Protein AF-A0A9E2Y7Z7-F1 (afdb_monomer_lite)

Sequence (150 aa):
VHKQELNRILEPFLWHTVIVTATEWENFFALRCAANAQPEIRAAALHMREAIAASRPQTVAAGEWHTPLLQSDESALDVELRRKLSAARCARVSYLTHAGNREVGKDLELYERLRADRHLSPFEHVATPANDASFHANFRGWIQMRAEIG

Secondary structure (DSSP, 8-state):
--HHHHHHHHGGGS--------S--HHHHHHHSSTTS-HHHHHHHHHHHHHHHH--PPP--TT--B-TT--GGGGGS-HHHHHHHHHHHHHHGGGT--SS---HHHHHHHHHHHHHTT--GGGGS-EEE-SSSSEETTEESEEETHHHH-

pLDDT: mean 90.65, std 10.85, range [44.59, 98.31]

Radius of gyration: 17.41 Å; chains: 1; bounding box: 53×30×45 Å

Foldseek 3Di:
DDPVVVCVVCVVVDDADADDDAADCPVVLVALCDPPHDPVSNVVSVVVVVCVVPDDDDDADAVAKDQPPDDPVCPPPDRVLSLQLSLLVNVCSRVPCPPDDSDSVVSNVSSVVCLVVVVLVSQQNMWGAAPAQPDDDRYGRIHTSSVVSD

Structure (mmCIF, N/CA/C/O backbone):
data_AF-A0A9E2Y7Z7-F1
#
_entry.id   AF-A0A9E2Y7Z7-F1
#
loop_
_atom_site.group_PDB
_atom_site.id
_atom_site.type_symbol
_atom_site.l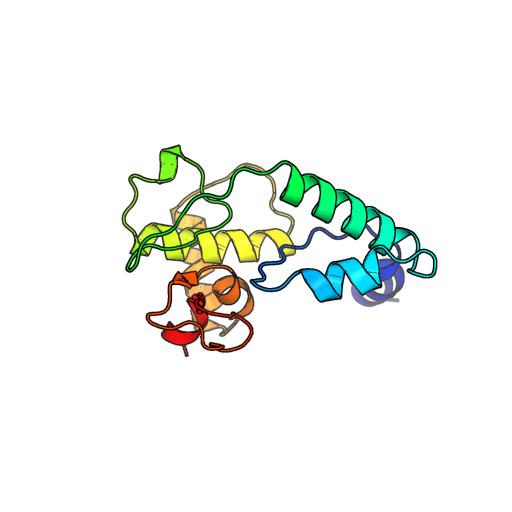abel_atom_id
_atom_site.label_alt_id
_atom_site.label_comp_id
_atom_site.label_asym_id
_atom_site.label_entity_id
_atom_site.label_seq_id
_atom_site.pdbx_PDB_ins_code
_atom_site.Cartn_x
_atom_site.Cartn_y
_atom_site.Cartn_z
_atom_site.occupancy
_atom_site.B_iso_or_equiv
_atom_site.auth_seq_id
_atom_site.auth_comp_id
_atom_site.auth_asym_id
_atom_site.auth_atom_id
_atom_site.pdbx_PDB_model_num
ATOM 1 N N . VAL A 1 1 ? 35.465 2.389 6.869 1.00 64.38 1 VAL A N 1
ATOM 2 C CA . VAL A 1 1 ? 34.119 2.688 6.320 1.00 64.38 1 VAL A CA 1
ATOM 3 C C . VAL A 1 1 ? 33.090 1.994 7.198 1.00 64.38 1 VAL A C 1
ATOM 5 O O . VAL A 1 1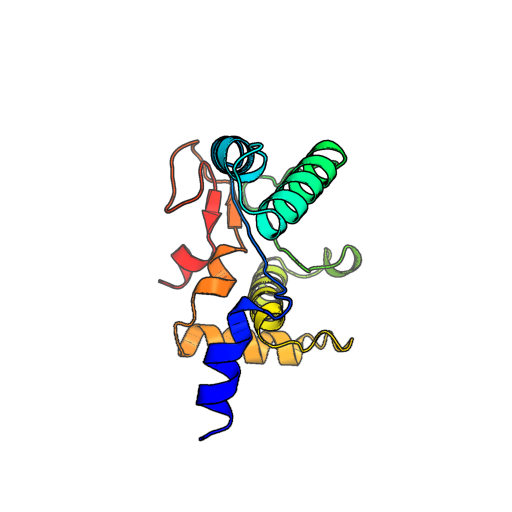 ? 33.287 0.824 7.502 1.00 64.38 1 VAL A O 1
ATOM 8 N N . HIS A 1 2 ? 32.074 2.710 7.685 1.00 79.50 2 HIS A N 1
ATOM 9 C CA . HIS A 1 2 ? 31.057 2.143 8.578 1.00 79.50 2 HIS A CA 1
ATOM 10 C C . HIS A 1 2 ? 30.020 1.330 7.785 1.00 79.50 2 HIS A C 1
ATOM 12 O O . HIS A 1 2 ? 29.741 1.637 6.627 1.00 79.50 2 HIS A O 1
ATOM 18 N N . LYS A 1 3 ? 29.429 0.303 8.409 1.00 81.06 3 LYS A N 1
ATOM 19 C CA . LYS A 1 3 ? 28.452 -0.597 7.769 1.00 81.06 3 LYS A CA 1
ATOM 20 C C . LYS A 1 3 ? 27.248 0.153 7.184 1.00 81.06 3 LYS A C 1
ATOM 22 O O . LYS A 1 3 ? 26.754 -0.221 6.128 1.00 81.06 3 LYS A O 1
ATOM 27 N N . GLN A 1 4 ? 26.795 1.211 7.857 1.00 76.75 4 GLN A N 1
ATOM 28 C CA . GLN A 1 4 ? 25.666 2.021 7.388 1.00 76.75 4 GLN A CA 1
ATOM 29 C C . GLN A 1 4 ? 25.978 2.742 6.067 1.00 76.75 4 GLN A C 1
ATOM 31 O O . GLN A 1 4 ? 25.157 2.705 5.156 1.00 76.75 4 GLN A O 1
ATOM 36 N N . GLU A 1 5 ? 27.188 3.289 5.924 1.00 85.94 5 GLU A N 1
ATOM 37 C CA . GLU A 1 5 ? 27.625 3.980 4.701 1.00 85.94 5 GLU A CA 1
ATOM 38 C C . GLU A 1 5 ? 27.748 3.016 3.515 1.00 85.94 5 GLU A C 1
ATOM 40 O O . GLU A 1 5 ? 27.286 3.299 2.412 1.00 85.94 5 GLU A O 1
ATOM 45 N N . LEU A 1 6 ? 28.316 1.829 3.752 1.00 86.81 6 LEU A N 1
ATOM 46 C CA . LEU A 1 6 ? 28.415 0.774 2.739 1.00 86.81 6 LEU A CA 1
ATOM 47 C C . LEU A 1 6 ? 27.037 0.289 2.278 1.00 86.81 6 LEU A C 1
ATOM 49 O O . LEU A 1 6 ? 26.811 0.156 1.078 1.00 86.81 6 LEU A O 1
ATOM 53 N N . ASN A 1 7 ? 26.103 0.070 3.208 1.00 85.44 7 ASN A N 1
ATOM 54 C CA . ASN A 1 7 ? 24.745 -0.349 2.866 1.00 85.44 7 ASN A CA 1
ATOM 55 C C . ASN A 1 7 ? 24.035 0.676 1.975 1.00 85.44 7 ASN A C 1
ATOM 57 O O . ASN A 1 7 ? 23.348 0.272 1.045 1.00 85.44 7 ASN A O 1
ATOM 61 N N . ARG A 1 8 ? 24.234 1.979 2.211 1.00 85.12 8 ARG A N 1
ATOM 62 C CA . ARG A 1 8 ? 23.626 3.041 1.395 1.00 85.12 8 ARG A CA 1
ATOM 63 C C . ARG A 1 8 ? 24.148 3.050 -0.043 1.00 85.12 8 ARG A C 1
ATOM 65 O O . ARG A 1 8 ? 23.383 3.292 -0.968 1.00 85.12 8 ARG A O 1
ATOM 72 N N . ILE A 1 9 ? 25.435 2.758 -0.235 1.00 91.69 9 ILE A N 1
ATOM 73 C CA . ILE A 1 9 ? 26.052 2.653 -1.568 1.00 91.69 9 ILE A CA 1
ATOM 74 C C . ILE A 1 9 ? 25.566 1.401 -2.305 1.00 91.69 9 ILE A C 1
ATOM 76 O O . ILE A 1 9 ? 25.384 1.434 -3.519 1.00 91.69 9 ILE A O 1
ATOM 80 N N . LEU A 1 10 ? 25.359 0.298 -1.581 1.00 90.19 10 LEU A N 1
ATOM 81 C CA . LEU A 1 10 ? 24.901 -0.964 -2.162 1.00 90.19 10 LEU A CA 1
ATOM 82 C C . LEU A 1 10 ? 23.387 -1.001 -2.402 1.00 90.19 10 LEU A C 1
ATOM 84 O O . LEU A 1 10 ? 22.938 -1.761 -3.253 1.00 90.19 10 LEU A O 1
ATOM 88 N N . GLU A 1 11 ? 22.611 -0.181 -1.690 1.00 86.19 11 GLU A N 1
ATOM 89 C CA . GLU A 1 11 ? 21.145 -0.140 -1.736 1.00 86.19 11 GLU A CA 1
ATOM 90 C C . GLU A 1 11 ? 20.541 -0.142 -3.155 1.00 86.19 11 GLU A C 1
ATOM 92 O O . GLU A 1 11 ? 19.599 -0.906 -3.368 1.00 86.19 11 GLU A O 1
ATOM 97 N N . PRO A 1 12 ? 21.064 0.610 -4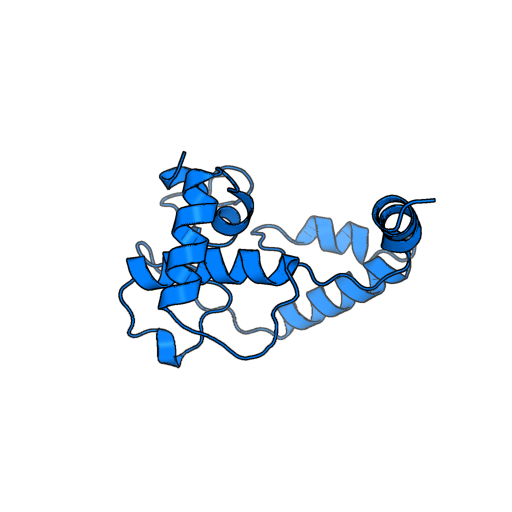.150 1.00 87.00 12 PRO A N 1
ATOM 98 C CA . PRO A 1 12 ? 20.516 0.614 -5.512 1.00 87.00 12 PRO A CA 1
ATOM 99 C C . PRO A 1 12 ? 20.653 -0.720 -6.260 1.00 87.00 12 PRO A C 1
ATOM 101 O O . PRO A 1 12 ? 19.993 -0.919 -7.275 1.00 87.00 12 PRO A O 1
ATOM 104 N N . PHE A 1 13 ? 21.517 -1.618 -5.781 1.00 88.12 13 PHE A N 1
ATOM 105 C CA . PHE A 1 13 ? 21.805 -2.917 -6.395 1.00 88.12 13 PHE A CA 1
ATOM 106 C C . PHE A 1 13 ? 21.159 -4.085 -5.635 1.00 88.12 13 PHE A C 1
ATOM 108 O O . PHE A 1 13 ? 21.375 -5.245 -5.987 1.00 88.12 13 PHE A O 1
ATOM 115 N N . LEU A 1 14 ? 20.394 -3.795 -4.578 1.00 87.44 14 LEU A N 1
ATOM 116 C CA . LEU A 1 14 ? 19.692 -4.787 -3.770 1.00 87.44 14 LEU A CA 1
ATOM 117 C C . LEU A 1 14 ? 18.200 -4.817 -4.109 1.00 87.44 14 LEU A C 1
ATOM 119 O O . LEU A 1 14 ? 17.618 -3.835 -4.565 1.00 87.44 14 LEU A O 1
ATOM 123 N N . TRP A 1 15 ? 17.570 -5.962 -3.852 1.00 85.88 15 TRP A N 1
ATOM 124 C CA . TRP A 1 15 ? 16.124 -6.097 -3.967 1.00 85.88 15 TRP A CA 1
ATOM 125 C C . TRP A 1 15 ? 15.413 -5.320 -2.865 1.00 85.88 15 TRP A C 1
ATOM 127 O O . TRP A 1 15 ? 15.762 -5.429 -1.689 1.00 85.88 15 TRP A O 1
ATOM 137 N N . HIS A 1 16 ? 14.361 -4.606 -3.257 1.00 85.19 16 HIS A N 1
ATOM 138 C CA . HIS A 1 16 ? 13.490 -3.866 -2.352 1.00 85.19 16 HIS A CA 1
ATOM 139 C C . HIS A 1 16 ? 12.084 -4.437 -2.390 1.00 85.19 16 HIS A C 1
ATOM 141 O O . HIS A 1 16 ? 11.547 -4.723 -3.459 1.00 85.19 16 HIS A O 1
ATOM 147 N N . THR A 1 17 ? 11.477 -4.567 -1.215 1.00 86.81 17 THR A N 1
ATOM 148 C CA . THR A 1 17 ? 10.048 -4.859 -1.090 1.00 86.81 17 THR A CA 1
ATOM 149 C C . THR A 1 17 ? 9.341 -3.570 -0.704 1.00 86.81 17 THR A C 1
ATOM 151 O O . THR A 1 17 ? 9.681 -2.956 0.304 1.00 86.81 17 THR A O 1
ATOM 154 N N . VAL A 1 18 ? 8.375 -3.146 -1.517 1.00 88.81 18 VAL A N 1
ATOM 155 C CA . VAL A 1 18 ? 7.662 -1.875 -1.346 1.00 88.81 18 VAL A CA 1
ATOM 156 C C . VAL A 1 18 ? 6.164 -2.122 -1.447 1.00 88.81 18 VAL A C 1
ATOM 158 O O . VAL A 1 18 ? 5.715 -2.918 -2.271 1.00 88.81 18 VAL A O 1
ATOM 161 N N . ILE A 1 19 ? 5.390 -1.417 -0.624 1.00 92.00 19 ILE A N 1
ATOM 162 C CA . ILE A 1 19 ? 3.937 -1.315 -0.774 1.00 92.00 19 ILE A CA 1
ATOM 163 C C . ILE A 1 19 ? 3.627 -0.004 -1.468 1.00 92.00 19 ILE A C 1
ATOM 165 O O . ILE A 1 19 ? 4.126 1.049 -1.077 1.00 92.00 19 ILE A O 1
ATOM 169 N N . VAL A 1 20 ? 2.766 -0.068 -2.476 1.00 94.19 20 VAL A N 1
ATOM 170 C CA . VAL A 1 20 ? 2.262 1.109 -3.175 1.00 94.19 20 VAL A CA 1
ATOM 171 C C . VAL A 1 20 ? 0.744 1.027 -3.206 1.00 94.19 20 VAL A C 1
ATOM 173 O O . VAL A 1 20 ? 0.186 0.029 -3.657 1.00 94.19 20 VAL A O 1
ATOM 176 N N . THR A 1 21 ? 0.085 2.088 -2.745 1.00 95.62 21 THR A N 1
ATOM 177 C CA . THR A 1 21 ? -1.367 2.259 -2.852 1.00 95.62 21 THR A CA 1
ATOM 178 C C . THR A 1 21 ? -1.628 3.512 -3.673 1.00 95.62 21 THR A C 1
ATOM 180 O O . THR A 1 21 ? -1.037 4.557 -3.406 1.00 95.62 21 THR A O 1
ATOM 183 N N . ALA A 1 22 ? -2.484 3.407 -4.686 1.00 96.31 22 ALA A N 1
ATOM 184 C CA . ALA A 1 22 ? -2.841 4.520 -5.554 1.00 96.31 22 ALA A CA 1
ATOM 185 C C . ALA A 1 22 ? -4.241 4.321 -6.140 1.00 96.31 22 ALA A C 1
ATOM 187 O O . ALA A 1 22 ? -4.712 3.192 -6.287 1.00 96.31 22 ALA A O 1
ATOM 188 N N . THR A 1 23 ? -4.868 5.437 -6.502 1.00 96.31 23 THR A N 1
ATOM 189 C CA . THR A 1 23 ? -6.148 5.487 -7.231 1.00 96.31 23 THR A CA 1
ATOM 190 C C . THR A 1 23 ? -5.940 5.671 -8.737 1.00 96.31 23 THR A C 1
ATOM 192 O O . THR A 1 23 ? -6.782 5.257 -9.523 1.00 96.31 23 THR A O 1
ATOM 195 N N . GLU A 1 24 ? -4.778 6.192 -9.143 1.00 96.38 24 GLU A N 1
ATOM 196 C CA . GLU A 1 24 ? -4.458 6.545 -10.527 1.00 96.38 24 GLU A CA 1
ATOM 197 C C . GLU A 1 24 ? -3.186 5.812 -10.987 1.00 96.38 24 GLU A C 1
ATOM 199 O O . GLU A 1 24 ? -2.079 6.110 -10.532 1.00 96.38 24 GLU A O 1
ATOM 204 N N . TRP A 1 25 ? -3.331 4.850 -11.901 1.00 96.81 25 TRP A N 1
ATOM 205 C CA . TRP A 1 25 ? -2.220 4.012 -12.383 1.00 96.81 25 TRP A CA 1
ATOM 206 C C . TRP A 1 25 ? -1.831 4.257 -13.845 1.00 96.81 25 TRP A C 1
ATOM 208 O O . TRP A 1 25 ? -0.755 3.836 -14.275 1.00 96.81 25 TRP A O 1
ATOM 218 N N . GLU A 1 26 ? -2.677 4.943 -14.615 1.00 96.94 26 GLU A N 1
ATOM 219 C CA . GLU A 1 26 ? -2.527 5.078 -16.069 1.00 96.94 26 GLU A CA 1
ATOM 220 C C . GLU A 1 26 ? -1.184 5.701 -16.458 1.00 96.94 26 GLU A C 1
ATOM 222 O O . GLU A 1 26 ? -0.418 5.112 -17.222 1.00 96.94 26 GLU A O 1
ATOM 227 N N . ASN A 1 27 ? -0.847 6.850 -15.864 1.00 96.81 27 ASN A N 1
ATOM 228 C CA . ASN A 1 27 ? 0.411 7.538 -16.144 1.00 96.81 27 ASN A CA 1
ATOM 229 C C . ASN A 1 27 ? 1.637 6.723 -15.690 1.00 96.81 27 ASN A C 1
ATOM 231 O O . ASN A 1 27 ? 2.653 6.685 -16.385 1.00 96.81 27 ASN A O 1
ATOM 235 N N . PHE A 1 28 ? 1.542 6.024 -14.551 1.00 97.31 28 PHE A N 1
ATOM 236 C CA . PHE A 1 28 ? 2.618 5.148 -14.085 1.00 97.31 28 PHE A CA 1
ATOM 237 C C . PHE A 1 28 ? 2.898 4.043 -15.108 1.00 97.31 28 PHE A C 1
ATOM 239 O O . PHE A 1 28 ? 4.049 3.857 -15.500 1.00 97.31 28 PHE A O 1
ATOM 246 N N . PHE A 1 29 ? 1.865 3.358 -15.602 1.00 98.19 29 PHE A N 1
ATOM 247 C CA . PHE A 1 29 ? 2.043 2.305 -16.600 1.00 98.19 29 PHE A CA 1
ATOM 248 C C . PHE A 1 29 ? 2.464 2.841 -17.967 1.00 98.19 29 PHE A C 1
ATOM 250 O O . PHE A 1 29 ? 3.287 2.202 -18.621 1.00 98.19 29 PHE A O 1
ATOM 257 N N . ALA A 1 30 ? 1.977 4.011 -18.386 1.00 97.88 30 ALA A N 1
ATOM 258 C CA . ALA A 1 30 ? 2.414 4.644 -19.628 1.00 97.88 30 ALA A CA 1
ATOM 259 C C . ALA A 1 30 ? 3.930 4.897 -19.629 1.00 97.88 30 ALA A C 1
ATOM 261 O O . ALA A 1 30 ? 4.615 4.578 -20.600 1.00 97.88 30 ALA A O 1
ATOM 262 N N . LEU A 1 31 ? 4.467 5.405 -18.516 1.00 98.00 31 LEU A N 1
ATOM 263 C CA . LEU A 1 31 ? 5.884 5.744 -18.392 1.00 98.00 31 LEU A CA 1
ATOM 264 C C . LEU A 1 31 ? 6.764 4.536 -18.063 1.00 98.00 31 LEU A C 1
ATOM 266 O O . LEU A 1 31 ? 7.861 4.406 -18.601 1.00 98.00 31 LEU A O 1
ATOM 270 N N . ARG A 1 32 ? 6.323 3.658 -17.158 1.00 98.12 32 ARG A N 1
ATOM 271 C CA . ARG A 1 32 ? 7.162 2.569 -16.638 1.00 98.12 32 ARG A CA 1
ATOM 272 C C . ARG A 1 32 ? 7.091 1.291 -17.460 1.00 98.12 32 ARG A C 1
ATOM 274 O O . ARG A 1 32 ? 8.040 0.524 -17.403 1.00 98.12 32 ARG A O 1
ATOM 281 N N . CYS A 1 33 ? 6.070 1.088 -18.292 1.00 98.06 33 CYS A N 1
ATOM 282 C CA . CYS A 1 33 ? 6.041 -0.034 -19.242 1.00 98.06 33 CYS A CA 1
ATOM 283 C C . CYS A 1 33 ? 6.683 0.300 -20.605 1.00 98.06 33 CYS A C 1
ATOM 285 O O . CYS A 1 33 ? 6.845 -0.599 -21.439 1.00 98.06 33 CYS A O 1
ATOM 287 N N . ALA A 1 34 ? 7.041 1.567 -20.847 1.00 97.75 34 ALA A N 1
ATOM 288 C CA . ALA A 1 34 ? 7.633 2.034 -22.100 1.00 97.75 34 ALA A CA 1
ATOM 289 C C . ALA A 1 34 ? 8.952 1.312 -22.429 1.00 97.75 34 ALA A C 1
ATOM 291 O O . ALA A 1 34 ? 9.683 0.885 -21.540 1.00 97.75 34 ALA A O 1
ATOM 292 N N . ALA A 1 35 ? 9.277 1.171 -23.718 1.00 96.38 35 ALA A N 1
ATOM 293 C CA . ALA A 1 35 ? 10.457 0.420 -24.165 1.00 96.38 35 ALA A CA 1
ATOM 294 C C . ALA A 1 35 ? 11.797 1.036 -23.716 1.00 96.38 35 ALA A C 1
ATOM 296 O O . ALA A 1 35 ? 12.774 0.315 -23.554 1.00 96.38 35 ALA A O 1
ATOM 297 N N . ASN A 1 36 ? 11.835 2.352 -23.501 1.00 96.50 36 ASN A N 1
ATOM 298 C CA . ASN A 1 36 ? 13.000 3.095 -23.016 1.00 96.50 36 ASN A CA 1
ATOM 299 C C . ASN A 1 36 ? 13.041 3.236 -21.482 1.00 96.50 36 ASN A C 1
ATOM 301 O O . ASN A 1 36 ? 13.929 3.911 -20.962 1.00 96.50 36 ASN A O 1
ATOM 305 N N . ALA A 1 37 ? 12.086 2.647 -20.755 1.00 97.44 37 ALA A N 1
ATOM 306 C CA . ALA A 1 37 ? 12.149 2.595 -19.302 1.00 97.44 37 ALA A CA 1
ATOM 307 C C . ALA A 1 37 ? 13.291 1.670 -18.859 1.00 97.44 37 ALA A C 1
ATOM 309 O O . ALA A 1 37 ? 13.576 0.659 -19.504 1.00 97.44 37 ALA A O 1
ATOM 310 N N . GLN A 1 38 ? 13.925 2.009 -17.736 1.00 96.44 38 GLN A N 1
ATOM 311 C CA . GLN A 1 38 ? 14.979 1.189 -17.148 1.00 96.44 38 GLN A CA 1
ATOM 312 C C . GLN A 1 38 ? 14.485 -0.268 -16.948 1.00 96.44 38 GLN A C 1
ATOM 314 O O . GLN A 1 38 ? 13.366 -0.450 -16.453 1.00 96.44 38 GLN A O 1
ATOM 319 N N . PRO A 1 39 ? 15.273 -1.299 -17.320 1.00 95.62 39 PRO A N 1
ATOM 320 C CA . PRO A 1 39 ? 14.795 -2.683 -17.369 1.00 95.62 39 PRO A CA 1
ATOM 321 C C . PRO A 1 39 ? 14.169 -3.195 -16.067 1.00 95.62 39 PRO A C 1
ATOM 323 O O . PRO A 1 39 ? 13.124 -3.845 -16.113 1.00 95.62 39 PRO A O 1
ATOM 326 N N . GLU A 1 40 ? 14.753 -2.867 -14.913 1.00 94.50 40 GLU A N 1
ATOM 327 C CA . GLU A 1 40 ? 14.320 -3.376 -13.608 1.00 94.50 40 GLU A CA 1
ATOM 328 C C . GLU A 1 40 ? 12.933 -2.841 -13.212 1.00 94.50 40 GLU A C 1
ATOM 330 O O . GLU A 1 40 ? 12.028 -3.615 -12.894 1.00 94.50 40 GLU A O 1
ATOM 335 N N . ILE A 1 41 ? 12.721 -1.520 -13.299 1.00 95.00 41 ILE A N 1
ATOM 336 C CA . ILE A 1 41 ? 11.409 -0.919 -13.001 1.00 95.00 41 ILE A CA 1
ATOM 337 C C . ILE A 1 41 ? 10.368 -1.297 -14.056 1.00 95.00 41 ILE A C 1
ATOM 339 O O . ILE A 1 41 ? 9.190 -1.448 -13.735 1.00 95.00 41 ILE A O 1
ATOM 343 N N . ARG A 1 42 ? 10.796 -1.488 -15.310 1.00 97.50 42 ARG A N 1
ATOM 344 C CA . ARG A 1 42 ? 9.912 -1.918 -16.391 1.00 97.50 42 ARG A CA 1
ATOM 345 C C . ARG A 1 42 ? 9.373 -3.320 -16.153 1.00 97.50 42 ARG A C 1
ATOM 347 O O . ARG A 1 42 ? 8.176 -3.533 -16.322 1.00 97.50 42 ARG A O 1
ATOM 354 N N . ALA A 1 43 ? 10.227 -4.254 -15.739 1.00 96.62 43 ALA A N 1
ATOM 355 C CA . ALA A 1 43 ? 9.803 -5.604 -15.385 1.00 96.62 43 ALA A CA 1
ATOM 356 C C . ALA A 1 43 ? 8.767 -5.579 -14.249 1.00 96.62 43 ALA A C 1
ATOM 358 O O . ALA A 1 43 ? 7.693 -6.164 -14.386 1.00 96.62 43 ALA A O 1
ATOM 359 N N . ALA A 1 44 ? 9.033 -4.821 -13.177 1.00 95.94 44 ALA A N 1
ATOM 360 C CA . ALA A 1 44 ? 8.085 -4.661 -12.075 1.00 95.94 44 ALA A CA 1
ATOM 361 C C . ALA A 1 44 ? 6.747 -4.056 -12.539 1.00 95.94 44 ALA A C 1
ATOM 363 O O . ALA A 1 44 ? 5.688 -4.605 -12.242 1.00 95.94 44 ALA A O 1
ATOM 364 N N . ALA A 1 45 ? 6.774 -2.971 -13.320 1.00 97.75 45 ALA A N 1
ATOM 365 C CA . ALA A 1 45 ? 5.565 -2.300 -13.797 1.00 97.75 45 ALA A CA 1
ATOM 366 C C . ALA A 1 45 ? 4.719 -3.175 -14.739 1.00 97.75 45 ALA A C 1
ATOM 368 O O . ALA A 1 45 ? 3.490 -3.145 -14.654 1.00 97.75 45 ALA A O 1
ATOM 369 N N . LEU A 1 46 ? 5.353 -3.976 -15.604 1.00 98.31 46 LEU A N 1
ATOM 370 C CA . LEU A 1 46 ? 4.654 -4.930 -16.469 1.00 98.31 46 LEU A CA 1
ATOM 371 C C . LEU A 1 46 ? 3.922 -5.991 -15.643 1.00 98.31 46 LEU A C 1
ATOM 373 O O . LEU A 1 46 ? 2.721 -6.178 -15.841 1.00 98.31 46 LEU A O 1
ATOM 377 N N . HIS A 1 47 ? 4.602 -6.601 -14.670 1.00 97.88 47 HIS A N 1
ATOM 378 C CA . HIS A 1 47 ? 3.989 -7.589 -13.781 1.00 97.88 47 HIS A CA 1
ATOM 379 C C . HIS A 1 47 ? 2.887 -6.990 -12.900 1.00 97.88 47 HIS A C 1
ATOM 381 O O . HIS A 1 47 ? 1.844 -7.612 -12.715 1.00 97.88 47 HIS A O 1
ATOM 387 N N . MET A 1 48 ? 3.064 -5.762 -12.403 1.00 97.56 48 MET A N 1
ATOM 388 C CA . MET A 1 48 ? 2.010 -5.043 -11.679 1.00 97.56 48 MET A CA 1
ATOM 389 C C . MET A 1 48 ? 0.771 -4.839 -12.556 1.00 97.56 48 MET A C 1
ATOM 391 O O . MET A 1 48 ? -0.346 -5.088 -12.108 1.00 97.56 48 MET A O 1
ATOM 395 N N . ARG A 1 49 ? 0.949 -4.422 -13.816 1.00 97.94 49 ARG A N 1
ATOM 396 C CA . ARG A 1 49 ? -0.161 -4.204 -14.754 1.00 97.94 49 ARG A CA 1
ATOM 397 C C . ARG A 1 49 ? -0.907 -5.501 -15.068 1.00 97.94 49 ARG A C 1
ATOM 399 O O . ARG A 1 49 ? -2.134 -5.500 -15.087 1.00 97.94 49 ARG A O 1
ATOM 406 N N . GLU A 1 50 ? -0.179 -6.593 -15.296 1.00 98.12 50 GLU A N 1
ATOM 407 C CA . GLU A 1 50 ? -0.754 -7.929 -15.506 1.00 98.12 50 GLU A CA 1
ATOM 408 C C . GLU A 1 50 ? -1.547 -8.396 -14.281 1.00 98.12 50 GLU A C 1
ATOM 410 O O . GLU A 1 50 ? -2.688 -8.833 -14.418 1.00 98.12 50 GLU A O 1
ATOM 415 N N . ALA A 1 51 ? -0.981 -8.240 -13.080 1.00 97.19 51 ALA A N 1
ATOM 416 C CA . ALA A 1 51 ? -1.641 -8.608 -11.833 1.00 97.19 51 ALA A CA 1
ATOM 417 C C . ALA A 1 51 ? -2.928 -7.802 -11.601 1.00 97.19 51 ALA A C 1
ATOM 419 O O . ALA A 1 51 ? -3.948 -8.381 -11.232 1.00 97.19 51 ALA A O 1
ATOM 420 N N . ILE A 1 52 ? -2.914 -6.489 -11.865 1.00 95.81 52 ILE A N 1
ATOM 421 C CA . ILE A 1 52 ? -4.116 -5.648 -11.775 1.00 95.81 52 ILE A CA 1
ATOM 422 C C . ILE A 1 52 ? -5.170 -6.098 -12.793 1.00 95.81 52 ILE A C 1
ATOM 424 O O . ILE A 1 52 ? -6.329 -6.267 -12.417 1.00 95.81 52 ILE A O 1
ATOM 428 N N . ALA A 1 53 ? -4.782 -6.346 -14.048 1.00 96.38 53 ALA A N 1
ATOM 429 C CA . ALA A 1 53 ? -5.704 -6.785 -15.098 1.00 96.38 53 ALA A CA 1
ATOM 430 C C . ALA A 1 53 ? -6.337 -8.158 -14.803 1.00 96.38 53 ALA A C 1
ATOM 432 O O . ALA A 1 53 ? -7.492 -8.391 -15.150 1.00 96.38 53 ALA A O 1
ATOM 433 N N . ALA A 1 54 ? -5.595 -9.057 -14.150 1.00 97.75 54 ALA A N 1
ATOM 434 C CA . ALA A 1 54 ? -6.080 -10.372 -13.734 1.00 97.75 54 ALA A CA 1
ATOM 435 C C . ALA A 1 54 ? -6.868 -10.349 -12.408 1.00 97.75 54 ALA A C 1
ATOM 437 O O . ALA A 1 54 ? -7.508 -11.343 -12.054 1.00 97.75 54 ALA A O 1
ATOM 438 N N . SER A 1 55 ? -6.812 -9.248 -11.652 1.00 95.69 55 SER A N 1
ATOM 439 C CA . SER A 1 55 ? -7.451 -9.147 -10.338 1.00 95.69 55 SER A CA 1
ATOM 440 C C . SER A 1 55 ? -8.974 -8.997 -10.428 1.00 95.69 55 SER A C 1
ATOM 442 O O . SER A 1 55 ? -9.528 -8.519 -11.417 1.00 95.69 55 SER A O 1
ATOM 444 N N . ARG A 1 56 ? -9.667 -9.384 -9.351 1.00 95.31 56 ARG A N 1
ATOM 445 C CA . ARG A 1 56 ? -11.078 -9.051 -9.121 1.00 95.31 56 ARG A CA 1
ATOM 446 C C . ARG A 1 56 ? -11.142 -8.063 -7.956 1.00 95.31 56 ARG A C 1
ATOM 448 O O . ARG A 1 56 ? -10.948 -8.493 -6.819 1.00 95.31 56 ARG A O 1
ATOM 455 N N . PRO A 1 57 ? -11.358 -6.763 -8.215 1.00 92.06 57 PRO A N 1
ATOM 456 C CA . PRO A 1 57 ? -11.436 -5.766 -7.158 1.00 92.06 57 PRO A CA 1
ATOM 457 C C . PRO A 1 57 ? -12.589 -6.054 -6.197 1.00 92.06 57 PRO A C 1
ATOM 459 O O . PRO A 1 57 ? -13.675 -6.453 -6.618 1.00 92.06 57 PRO A O 1
ATOM 462 N N . GLN A 1 58 ? -12.358 -5.808 -4.911 1.00 91.31 58 GLN A N 1
ATOM 463 C CA . GLN A 1 58 ? -13.418 -5.779 -3.912 1.00 91.31 58 GLN A CA 1
ATOM 464 C C . GLN A 1 58 ? -13.953 -4.351 -3.794 1.0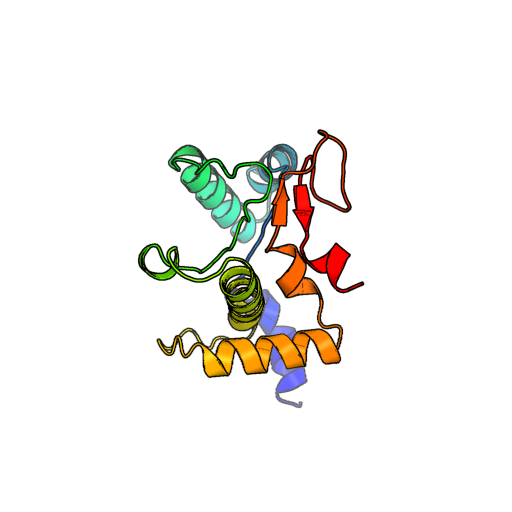0 91.31 58 GLN A C 1
ATOM 466 O O . GLN A 1 58 ? -13.189 -3.412 -3.569 1.00 91.31 58 GLN A O 1
ATOM 471 N N . THR A 1 59 ? -15.267 -4.189 -3.929 1.00 93.69 59 THR A N 1
ATOM 472 C CA . THR A 1 59 ? -15.937 -2.919 -3.640 1.00 93.69 59 THR A CA 1
ATOM 473 C C . THR A 1 59 ? -15.907 -2.649 -2.139 1.00 93.69 59 THR A C 1
ATOM 475 O O . THR A 1 59 ? -16.172 -3.546 -1.344 1.00 93.69 59 THR A O 1
ATOM 478 N N . VAL A 1 60 ? -15.602 -1.408 -1.768 1.00 94.62 60 VAL A N 1
ATOM 479 C CA . VAL A 1 60 ? -15.663 -0.915 -0.389 1.00 94.62 60 VAL A CA 1
ATOM 480 C C . VAL A 1 60 ? -16.799 0.094 -0.335 1.00 94.62 60 VAL A C 1
ATOM 482 O O . VAL A 1 60 ? -16.807 1.049 -1.115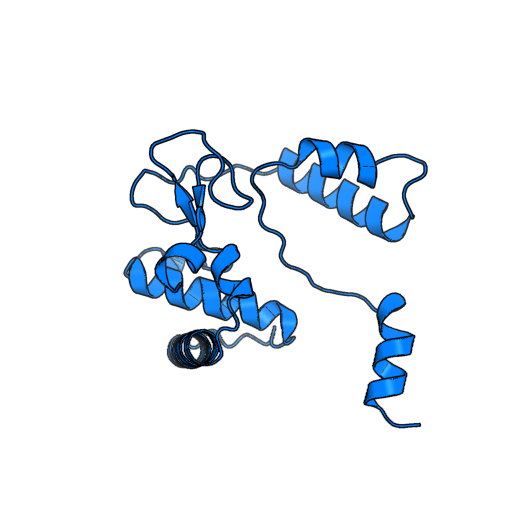 1.00 94.62 60 VAL A O 1
ATOM 485 N N . ALA A 1 61 ? -17.787 -0.147 0.523 1.00 94.06 61 ALA A N 1
ATOM 486 C CA . ALA A 1 61 ? -18.929 0.745 0.665 1.00 94.06 61 ALA A CA 1
ATOM 487 C C . ALA A 1 61 ? -18.571 2.001 1.478 1.00 94.06 61 ALA A C 1
ATOM 489 O O . ALA A 1 61 ? -17.563 2.052 2.185 1.00 94.06 61 ALA A O 1
ATOM 490 N N . ALA A 1 62 ? -19.418 3.030 1.401 1.00 91.62 62 ALA A N 1
ATOM 491 C CA . ALA A 1 62 ? -19.285 4.203 2.261 1.00 91.62 62 ALA A CA 1
ATOM 492 C C . ALA A 1 62 ? -19.307 3.786 3.744 1.00 91.62 62 ALA A C 1
ATOM 494 O O . ALA A 1 62 ? -20.160 3.002 4.160 1.00 91.62 62 ALA A O 1
ATOM 495 N N . GLY A 1 63 ? -18.358 4.297 4.532 1.00 88.38 63 GLY A N 1
ATOM 496 C CA . GLY A 1 63 ? -18.161 3.905 5.934 1.00 88.38 63 GLY A CA 1
ATOM 497 C C . GLY A 1 63 ? -17.329 2.631 6.137 1.00 88.38 63 GLY A C 1
ATOM 498 O O . GLY A 1 63 ? -16.906 2.358 7.261 1.00 88.38 63 GLY A O 1
ATOM 499 N N . GLU A 1 64 ? -17.033 1.875 5.076 1.00 94.44 64 GLU A N 1
ATOM 500 C CA . GLU A 1 64 ? -16.068 0.777 5.114 1.00 94.44 64 GLU A CA 1
ATOM 501 C C . GLU A 1 64 ? -14.650 1.252 4.779 1.00 94.44 64 GLU A C 1
ATOM 503 O O . GLU A 1 64 ? -14.408 2.387 4.367 1.00 94.44 64 GLU A O 1
ATOM 508 N N . TRP A 1 65 ? -13.683 0.360 4.979 1.00 96.06 65 TRP A N 1
ATOM 509 C CA . TRP A 1 65 ? -12.267 0.685 4.920 1.00 96.06 65 TRP A CA 1
ATOM 510 C C . TRP A 1 65 ? -11.500 -0.302 4.050 1.00 96.06 65 TRP A C 1
ATOM 512 O O . TRP A 1 65 ? -11.601 -1.518 4.220 1.00 96.06 65 TRP A O 1
ATOM 522 N N . HIS A 1 66 ? -10.671 0.240 3.163 1.00 96.06 66 HIS A N 1
ATOM 523 C CA . HIS A 1 66 ? -9.575 -0.477 2.540 1.00 96.06 66 HIS A CA 1
ATOM 524 C C . HIS A 1 66 ? -8.467 -0.689 3.578 1.00 96.06 66 HIS A C 1
ATOM 526 O O . HIS A 1 66 ? -7.833 0.264 4.034 1.00 96.06 66 HIS A O 1
ATOM 532 N N . THR A 1 67 ? -8.247 -1.949 3.955 1.00 95.56 67 THR A N 1
ATOM 533 C CA . THR A 1 67 ? -7.279 -2.361 4.983 1.00 95.56 67 THR A CA 1
ATOM 534 C C . THR A 1 67 ? -6.286 -3.384 4.413 1.00 95.56 67 THR A C 1
ATOM 536 O O . THR A 1 67 ? -6.508 -4.592 4.553 1.00 95.56 67 THR A O 1
ATOM 539 N N . PRO A 1 68 ? -5.203 -2.940 3.743 1.00 93.88 68 PRO A N 1
ATOM 540 C CA . PRO A 1 68 ? -4.160 -3.822 3.216 1.00 93.88 68 PRO A CA 1
ATOM 541 C C . PRO A 1 68 ? -3.561 -4.772 4.259 1.00 93.88 68 PRO A C 1
ATOM 543 O O . PRO A 1 68 ? -3.474 -4.445 5.443 1.00 93.88 68 PRO A O 1
ATOM 546 N N . LEU A 1 69 ? -3.072 -5.928 3.797 1.00 91.88 69 LEU A N 1
ATOM 547 C CA . LEU A 1 69 ? -2.356 -6.932 4.605 1.00 91.88 69 LEU A CA 1
ATOM 548 C C . LEU A 1 69 ? -3.154 -7.549 5.770 1.00 91.88 69 LEU A C 1
ATOM 550 O O . LEU A 1 69 ? -2.572 -8.216 6.635 1.00 91.88 69 LEU A O 1
ATOM 554 N N . LEU A 1 70 ? -4.471 -7.354 5.789 1.00 91.06 70 LEU A N 1
ATOM 555 C CA . LEU A 1 70 ? -5.377 -8.188 6.569 1.00 91.06 70 LEU A CA 1
ATOM 556 C C . LEU A 1 70 ? -5.795 -9.414 5.765 1.00 91.06 70 LEU A C 1
ATOM 558 O O . LEU A 1 70 ? -5.881 -9.378 4.536 1.00 91.06 70 LEU A O 1
ATOM 562 N N . GLN A 1 71 ? -6.043 -10.505 6.474 1.00 86.06 71 GLN A N 1
ATOM 563 C CA . GLN A 1 71 ? -6.570 -11.737 5.916 1.00 86.06 71 GLN A CA 1
ATOM 564 C C . GLN A 1 71 ? -8.097 -11.792 6.010 1.00 86.06 71 GLN A C 1
ATOM 566 O O . GLN A 1 71 ? -8.737 -11.033 6.736 1.00 86.06 71 GLN A O 1
ATOM 571 N N . SER A 1 72 ? -8.699 -12.701 5.245 1.00 83.81 72 SER A N 1
ATOM 572 C CA . SER A 1 72 ? -10.154 -12.857 5.174 1.00 83.81 72 SER A CA 1
ATOM 573 C C . SER A 1 72 ? -10.787 -13.307 6.494 1.00 83.81 72 SER A C 1
ATOM 575 O O . SER A 1 72 ? -11.914 -12.921 6.786 1.00 83.81 72 SER A O 1
ATOM 577 N N . ASP A 1 73 ? -10.082 -14.097 7.301 1.00 85.88 73 ASP A N 1
ATOM 578 C CA . ASP A 1 73 ? -10.504 -14.525 8.643 1.00 85.88 73 ASP A CA 1
ATOM 579 C C . ASP A 1 73 ? -10.464 -13.386 9.677 1.00 85.88 73 ASP A C 1
ATOM 581 O O . ASP A 1 73 ? -11.144 -13.450 10.697 1.00 85.88 73 ASP A O 1
ATOM 585 N N . GLU A 1 74 ? -9.753 -12.297 9.380 1.00 88.25 74 GLU A N 1
ATOM 586 C CA . GLU A 1 74 ? -9.704 -11.085 10.204 1.00 88.25 74 GLU A CA 1
ATOM 587 C C . GLU A 1 74 ? -10.834 -10.094 9.866 1.00 88.25 74 GLU A C 1
ATOM 589 O O . GLU A 1 74 ? -10.945 -9.042 10.493 1.00 88.25 74 GLU A O 1
ATOM 594 N N . SER A 1 75 ? -11.700 -10.415 8.896 1.00 81.94 75 SER A N 1
ATOM 595 C CA . SER A 1 75 ? -12.823 -9.557 8.479 1.00 81.94 75 SER A CA 1
ATOM 596 C C . SER A 1 75 ? -13.874 -9.339 9.572 1.00 81.94 75 SER A C 1
ATOM 598 O O . SER A 1 75 ? -14.519 -8.292 9.589 1.00 81.94 75 SER A O 1
ATOM 600 N N . ALA A 1 76 ? -14.010 -10.292 10.501 1.00 86.81 76 ALA A N 1
ATOM 601 C CA . ALA A 1 76 ? -14.931 -10.217 11.635 1.00 86.81 76 ALA A CA 1
ATOM 602 C C . ALA A 1 76 ? -14.433 -9.308 12.774 1.00 86.81 76 ALA A C 1
ATOM 604 O O . ALA A 1 76 ? -15.177 -9.046 13.719 1.00 86.81 76 ALA A O 1
ATOM 605 N N . LEU A 1 77 ? -13.180 -8.843 12.712 1.00 89.75 77 LEU A N 1
ATOM 606 C CA . LEU A 1 77 ? -12.654 -7.894 13.684 1.00 89.75 77 LEU A CA 1
ATOM 607 C C . LEU A 1 77 ? -13.338 -6.532 13.537 1.00 89.75 77 LEU A C 1
ATOM 609 O O . LEU A 1 77 ? -13.701 -6.097 12.436 1.00 89.75 77 LEU A O 1
ATOM 613 N N . ASP A 1 78 ? -13.436 -5.836 14.667 1.00 93.75 78 ASP A N 1
ATOM 614 C CA . ASP A 1 78 ? -13.901 -4.456 14.724 1.00 93.75 78 ASP A CA 1
ATOM 615 C C . ASP A 1 78 ? -13.159 -3.563 13.709 1.00 93.75 78 ASP A C 1
ATOM 617 O O . ASP A 1 78 ? -11.956 -3.716 13.474 1.00 93.75 78 ASP A O 1
ATOM 621 N N . VAL A 1 79 ? -13.892 -2.633 13.089 1.00 93.62 79 VAL A N 1
ATOM 622 C CA . VAL A 1 79 ? -13.385 -1.769 12.011 1.00 93.62 79 VAL A CA 1
ATOM 623 C C . VAL A 1 79 ? -12.167 -0.977 12.480 1.00 93.62 79 VAL A C 1
ATOM 625 O O . VAL A 1 79 ? -11.173 -0.901 11.757 1.00 93.62 79 VAL A O 1
ATOM 628 N N . GLU A 1 80 ? -12.216 -0.422 13.691 1.00 94.75 80 GLU A N 1
ATOM 629 C CA . GLU A 1 80 ? -11.121 0.377 14.232 1.00 94.75 80 GLU A CA 1
ATOM 630 C C . GLU A 1 80 ? -9.887 -0.489 14.474 1.00 94.75 80 GLU A C 1
ATOM 632 O O . GLU A 1 80 ? -8.776 -0.123 14.084 1.00 94.75 80 GLU A O 1
ATOM 637 N N . LEU A 1 81 ? -10.079 -1.686 15.030 1.00 95.69 81 LEU A N 1
ATOM 638 C CA . LEU A 1 81 ? -8.990 -2.644 15.197 1.00 95.69 81 LEU A CA 1
ATOM 639 C C . LEU A 1 81 ? -8.343 -3.001 13.849 1.00 95.69 81 LEU A C 1
ATOM 641 O O . LEU A 1 81 ? -7.119 -2.951 13.724 1.00 95.69 81 LEU A O 1
ATOM 645 N N . ARG A 1 82 ? -9.141 -3.286 12.814 1.00 95.62 82 ARG A N 1
ATOM 646 C CA . ARG A 1 82 ? -8.638 -3.604 11.466 1.00 95.62 82 ARG A CA 1
ATOM 647 C C . ARG A 1 82 ? -7.782 -2.482 10.882 1.00 95.62 82 ARG A C 1
ATOM 649 O O . ARG A 1 82 ? -6.704 -2.749 10.348 1.00 95.62 82 ARG A O 1
ATOM 656 N N . ARG A 1 83 ? -8.223 -1.229 11.012 1.00 96.31 83 ARG A N 1
ATOM 657 C CA . ARG A 1 83 ? -7.476 -0.052 10.535 1.00 96.31 83 ARG A CA 1
ATOM 658 C C . ARG A 1 83 ? -6.101 0.042 11.197 1.00 96.31 83 ARG A C 1
ATOM 660 O O . ARG A 1 83 ? -5.095 0.177 10.500 1.00 96.31 83 ARG A O 1
ATOM 667 N N . LYS A 1 84 ? -6.045 -0.116 12.525 1.00 96.31 84 LYS A N 1
ATOM 668 C CA . LYS A 1 84 ? -4.793 -0.066 13.299 1.00 96.31 84 LYS A CA 1
ATOM 669 C C . LYS A 1 84 ? -3.819 -1.172 12.907 1.00 96.31 84 LYS A C 1
ATOM 671 O O . LYS A 1 84 ? -2.651 -0.896 12.629 1.00 96.31 84 LYS A O 1
ATOM 676 N N . LEU A 1 85 ? -4.310 -2.410 12.835 1.00 95.19 85 LEU A N 1
ATOM 677 C CA . LEU A 1 85 ? -3.507 -3.569 12.442 1.00 95.19 85 LEU A CA 1
ATOM 678 C C . LEU A 1 85 ? -2.963 -3.418 11.020 1.00 95.19 85 LEU A C 1
ATOM 680 O O . LEU A 1 85 ? -1.786 -3.678 10.775 1.00 95.19 85 LEU A O 1
ATOM 684 N N . SER A 1 86 ? -3.797 -2.952 10.090 1.00 95.38 86 SER A N 1
ATOM 685 C CA . SER A 1 86 ? -3.396 -2.722 8.704 1.00 95.38 86 SER A CA 1
ATOM 686 C C . SER A 1 86 ? -2.282 -1.675 8.595 1.00 95.38 86 SER A C 1
ATOM 688 O O . SER A 1 86 ? -1.246 -1.958 7.993 1.00 95.38 86 SER A O 1
ATOM 690 N N . ALA A 1 87 ? -2.418 -0.519 9.256 1.00 95.56 87 ALA A N 1
ATOM 691 C CA . ALA A 1 87 ? -1.381 0.516 9.262 1.00 95.56 87 ALA A CA 1
ATOM 692 C C . ALA A 1 87 ? -0.053 0.004 9.858 1.00 95.56 87 ALA A C 1
ATOM 694 O O . ALA A 1 87 ? 1.014 0.207 9.274 1.00 95.56 87 ALA A O 1
ATOM 695 N N . ALA A 1 88 ? -0.104 -0.730 10.974 1.00 94.50 88 ALA A N 1
ATOM 696 C CA . ALA A 1 88 ? 1.084 -1.336 11.577 1.00 94.50 88 ALA A CA 1
ATOM 697 C C . ALA A 1 88 ? 1.767 -2.344 10.640 1.00 94.50 88 ALA A C 1
ATOM 699 O O . ALA A 1 88 ? 2.990 -2.331 10.478 1.00 94.50 88 ALA A O 1
ATOM 700 N N . ARG A 1 89 ? 0.991 -3.198 9.967 1.00 92.50 89 ARG A N 1
ATOM 701 C CA . ARG A 1 89 ? 1.522 -4.192 9.024 1.00 92.50 89 ARG A CA 1
ATOM 702 C C . ARG A 1 89 ? 2.101 -3.553 7.767 1.00 92.50 89 ARG A C 1
ATOM 704 O O . ARG A 1 89 ? 3.141 -4.016 7.302 1.00 92.50 89 ARG A O 1
ATOM 711 N N . CYS A 1 90 ? 1.505 -2.471 7.265 1.00 93.50 90 CYS A N 1
ATOM 712 C CA . CYS A 1 90 ? 2.084 -1.681 6.177 1.00 93.50 90 CYS A CA 1
ATOM 713 C C . CYS A 1 90 ? 3.466 -1.142 6.565 1.00 93.50 90 CYS A C 1
ATOM 715 O O . CYS A 1 90 ? 4.395 -1.200 5.762 1.00 93.50 90 CYS A O 1
ATOM 717 N N . ALA A 1 91 ? 3.642 -0.716 7.820 1.00 91.69 91 ALA A N 1
ATOM 718 C CA . ALA A 1 91 ? 4.949 -0.305 8.320 1.00 91.69 91 ALA A CA 1
ATOM 719 C C . ALA A 1 91 ? 5.943 -1.473 8.358 1.00 91.69 91 ALA A C 1
ATOM 721 O O . ALA A 1 91 ? 7.097 -1.304 7.995 1.00 91.69 91 ALA A O 1
ATOM 722 N N . ARG A 1 92 ? 5.523 -2.682 8.753 1.00 86.06 92 ARG A N 1
ATOM 723 C CA . ARG A 1 92 ? 6.432 -3.841 8.869 1.00 86.06 92 ARG A CA 1
ATOM 724 C C . ARG A 1 92 ? 7.084 -4.259 7.557 1.00 86.06 92 ARG A C 1
ATOM 726 O O . ARG A 1 92 ? 8.158 -4.860 7.606 1.00 86.06 92 ARG A O 1
ATOM 733 N N . VAL A 1 93 ? 6.483 -3.944 6.409 1.00 77.81 93 VAL A N 1
ATOM 734 C CA . VAL A 1 93 ? 7.076 -4.283 5.107 1.00 77.81 93 VAL A CA 1
ATOM 735 C C . VAL A 1 93 ? 8.377 -3.523 4.849 1.00 77.81 93 VAL A C 1
ATOM 737 O O . VAL A 1 93 ? 9.263 -4.077 4.206 1.00 77.81 93 VAL A O 1
ATOM 740 N N . SER A 1 94 ? 8.583 -2.348 5.456 1.00 63.19 94 SER A N 1
ATOM 741 C CA . SER A 1 94 ? 9.893 -1.679 5.425 1.00 63.19 94 SER A CA 1
ATOM 742 C C . SER A 1 94 ? 10.912 -2.261 6.419 1.00 63.19 94 SER A C 1
ATOM 744 O O . SER A 1 94 ? 12.105 -1.998 6.292 1.00 63.19 94 SER A O 1
ATOM 746 N N . TYR A 1 95 ? 10.478 -3.087 7.381 1.00 54.56 95 TYR A N 1
ATOM 747 C CA . TYR A 1 95 ? 11.314 -3.631 8.462 1.00 54.56 95 TYR A CA 1
ATOM 748 C C . TYR A 1 95 ? 11.642 -5.131 8.329 1.00 54.56 95 TYR A C 1
ATOM 750 O O . TYR A 1 95 ? 12.184 -5.710 9.270 1.00 54.56 95 TYR A O 1
ATOM 758 N N . LEU A 1 96 ? 11.348 -5.777 7.189 1.00 51.50 96 LEU A N 1
ATOM 759 C CA . LEU A 1 96 ? 11.783 -7.153 6.865 1.00 51.50 96 LEU A CA 1
ATOM 760 C C . LEU A 1 96 ? 11.428 -8.235 7.915 1.00 51.50 96 LEU A C 1
ATOM 762 O O . LEU A 1 96 ? 12.006 -9.320 7.920 1.00 51.50 96 LEU A O 1
ATOM 766 N N . THR A 1 97 ? 10.430 -8.014 8.777 1.00 52.12 97 THR A N 1
ATOM 767 C CA . THR A 1 97 ? 9.904 -9.055 9.680 1.00 52.12 97 THR A CA 1
ATOM 768 C C . THR A 1 97 ? 8.749 -9.803 9.016 1.00 52.12 97 THR A C 1
ATOM 770 O O . THR A 1 97 ? 7.628 -9.836 9.523 1.00 52.12 97 THR A O 1
ATOM 773 N N . HIS A 1 98 ? 9.030 -10.434 7.871 1.00 49.22 98 HIS A N 1
ATOM 774 C CA . HIS A 1 98 ? 8.101 -11.354 7.193 1.00 49.22 98 HIS A CA 1
ATOM 775 C C . HIS A 1 98 ? 7.924 -12.687 7.938 1.00 49.22 98 HIS A C 1
ATOM 777 O O . HIS A 1 98 ? 7.106 -13.514 7.538 1.00 49.22 98 HIS A O 1
ATOM 783 N N . ALA A 1 99 ? 8.670 -12.908 9.025 1.00 44.59 99 ALA A N 1
ATOM 784 C CA . ALA A 1 99 ? 8.553 -14.091 9.861 1.00 44.59 99 ALA A CA 1
ATOM 785 C C . ALA A 1 99 ? 7.235 -14.065 10.647 1.00 44.59 99 ALA A C 1
ATOM 787 O O . ALA A 1 99 ? 7.217 -13.589 11.777 1.00 44.59 99 ALA A O 1
ATOM 788 N N . GLY A 1 100 ? 6.157 -14.525 9.997 1.00 52.53 100 GLY A N 1
ATOM 789 C CA . GLY A 1 100 ? 5.026 -15.333 10.491 1.00 52.53 100 GLY A CA 1
ATOM 790 C C . GLY A 1 100 ? 4.213 -14.893 11.711 1.00 52.53 100 GLY A C 1
ATOM 791 O O . GLY A 1 100 ? 3.120 -15.408 11.915 1.00 52.53 100 GLY A O 1
ATOM 792 N N . ASN A 1 101 ? 4.697 -13.959 12.519 1.00 56.88 101 ASN A N 1
ATOM 793 C CA . ASN A 1 101 ? 4.125 -13.630 13.805 1.00 56.88 101 ASN A CA 1
ATOM 794 C C . ASN A 1 101 ? 3.178 -12.442 13.631 1.00 56.88 101 ASN A C 1
ATOM 796 O O . ASN A 1 101 ? 3.594 -11.280 13.542 1.00 56.88 101 ASN A O 1
ATOM 800 N N . ARG A 1 102 ? 1.894 -12.775 13.487 1.00 67.88 102 ARG A N 1
ATOM 801 C CA . ARG A 1 102 ? 0.755 -11.852 13.412 1.00 67.88 102 ARG A CA 1
ATOM 802 C C . ARG A 1 102 ? 0.121 -11.731 14.789 1.00 67.88 102 ARG A C 1
ATOM 804 O O . ARG A 1 102 ? -1.024 -12.103 15.014 1.00 67.88 102 ARG A O 1
ATOM 811 N N . GLU A 1 103 ? 0.921 -11.273 15.739 1.00 83.38 103 GLU A N 1
ATOM 812 C CA . GLU A 1 103 ? 0.441 -11.017 17.088 1.00 83.38 103 GLU A CA 1
ATOM 813 C C . GLU A 1 103 ? -0.241 -9.647 17.114 1.00 83.38 103 GLU A C 1
ATOM 815 O O . GLU A 1 103 ? 0.425 -8.617 17.017 1.00 83.38 103 GLU A O 1
ATOM 820 N N . VAL A 1 104 ? -1.567 -9.644 17.276 1.00 89.81 104 VAL A N 1
ATOM 821 C CA . VAL A 1 104 ? -2.403 -8.431 17.372 1.00 89.81 104 VAL A CA 1
ATOM 822 C C . VAL A 1 104 ? -1.818 -7.413 18.360 1.00 89.81 104 VAL A C 1
ATOM 824 O O . VAL A 1 104 ? -1.767 -6.226 18.056 1.00 89.81 104 VAL A O 1
ATOM 827 N N . GLY A 1 105 ? -1.313 -7.873 19.512 1.00 91.94 105 GLY A N 1
ATOM 828 C CA . GLY A 1 105 ? -0.684 -7.005 20.513 1.00 91.94 105 GLY A CA 1
ATOM 829 C C . GLY A 1 105 ? 0.534 -6.244 19.980 1.00 91.94 105 GLY A C 1
ATOM 830 O O . GLY A 1 105 ? 0.609 -5.030 20.139 1.00 91.94 105 GLY A O 1
ATOM 831 N N . LYS A 1 106 ? 1.441 -6.920 19.262 1.00 91.06 106 LYS A N 1
ATOM 832 C CA . LYS A 1 106 ? 2.637 -6.288 18.675 1.00 91.06 106 LYS A CA 1
ATOM 833 C C . LYS A 1 106 ? 2.292 -5.307 17.562 1.00 91.06 106 LYS A C 1
ATOM 835 O O . LYS A 1 106 ? 2.949 -4.277 17.427 1.00 91.06 106 LYS A O 1
ATOM 840 N N . ASP A 1 107 ? 1.275 -5.621 16.763 1.00 92.56 107 ASP A N 1
ATOM 841 C CA . ASP A 1 107 ? 0.792 -4.710 15.727 1.00 92.56 107 ASP A CA 1
ATOM 842 C C . ASP A 1 107 ? 0.195 -3.437 16.371 1.00 92.56 107 ASP A C 1
ATOM 844 O O . ASP A 1 107 ? 0.460 -2.334 15.899 1.00 92.56 107 ASP A O 1
ATOM 848 N N . LEU A 1 108 ? -0.526 -3.549 17.494 1.00 95.38 108 LEU A N 1
ATOM 849 C CA . LEU A 1 108 ? -1.046 -2.388 18.233 1.00 95.38 108 LEU A CA 1
ATOM 850 C C . LEU A 1 108 ? 0.055 -1.561 18.910 1.00 95.38 108 LEU A C 1
ATOM 852 O O . LEU A 1 108 ? 0.031 -0.335 18.828 1.00 95.38 108 LEU A O 1
ATOM 856 N N . GLU A 1 109 ? 1.046 -2.203 19.528 1.00 94.88 109 GLU A N 1
ATOM 857 C CA . GLU A 1 109 ? 2.220 -1.511 20.078 1.00 94.88 109 GLU A CA 1
ATOM 858 C C . GLU A 1 109 ? 2.969 -0.732 18.987 1.00 94.88 109 GLU A C 1
ATOM 860 O O . GLU A 1 109 ? 3.337 0.432 19.173 1.00 94.88 109 GLU A O 1
ATOM 865 N N . LEU A 1 110 ? 3.161 -1.354 17.818 1.00 94.06 110 LEU A N 1
ATOM 866 C CA . LEU A 1 110 ? 3.770 -0.703 16.665 1.00 94.06 110 LEU A CA 1
ATOM 867 C C . LEU A 1 110 ? 2.913 0.469 16.173 1.00 94.06 110 LEU A C 1
ATOM 869 O O . LEU A 1 110 ? 3.467 1.538 15.929 1.00 94.06 110 LEU A O 1
ATOM 873 N N . TYR A 1 111 ? 1.595 0.295 16.056 1.00 95.31 111 TYR A N 1
ATOM 874 C CA . TYR A 1 111 ? 0.662 1.355 15.670 1.00 95.31 111 TYR A CA 1
ATOM 875 C C . TYR A 1 111 ? 0.784 2.589 16.576 1.00 95.31 111 TYR A C 1
ATOM 877 O O . TYR A 1 111 ? 0.959 3.704 16.081 1.00 95.31 111 TYR A O 1
ATOM 885 N N . GLU A 1 112 ? 0.732 2.399 17.897 1.00 96.31 112 GLU A N 1
ATOM 886 C CA . GLU A 1 112 ? 0.802 3.505 18.857 1.00 96.31 112 GLU A CA 1
ATOM 887 C C . GLU A 1 112 ? 2.151 4.227 18.785 1.00 96.31 112 GLU A C 1
ATOM 889 O O . GLU A 1 112 ? 2.189 5.459 18.764 1.00 96.31 112 GLU A O 1
ATOM 894 N N . ARG A 1 113 ? 3.256 3.483 18.644 1.00 95.50 113 ARG A N 1
ATOM 895 C CA . ARG A 1 113 ? 4.586 4.074 18.448 1.00 95.50 113 ARG A CA 1
ATOM 896 C C . ARG A 1 113 ? 4.668 4.890 17.157 1.00 95.50 113 ARG A C 1
ATOM 898 O O . ARG A 1 113 ? 5.115 6.029 17.188 1.00 95.50 113 ARG A O 1
ATOM 905 N N . LEU A 1 114 ? 4.195 4.344 16.033 1.00 94.88 114 LEU A N 1
ATOM 906 C CA . LEU A 1 114 ? 4.167 5.049 14.745 1.00 94.88 114 LEU A CA 1
ATOM 907 C C . LEU A 1 114 ? 3.373 6.357 14.830 1.00 94.88 114 LEU A C 1
ATOM 909 O O . LEU A 1 114 ? 3.792 7.373 14.271 1.00 94.88 114 LEU A O 1
ATOM 913 N N . ARG A 1 115 ? 2.239 6.331 15.542 1.00 95.56 115 ARG A N 1
ATOM 914 C CA . ARG A 1 115 ? 1.402 7.511 15.770 1.00 95.56 115 ARG A CA 1
ATOM 915 C C . ARG A 1 115 ? 2.133 8.557 16.607 1.00 95.56 115 ARG A C 1
ATOM 917 O O . ARG A 1 115 ? 2.149 9.726 16.226 1.00 95.56 115 ARG A O 1
ATOM 924 N N . ALA A 1 116 ? 2.733 8.137 17.721 1.00 95.38 116 ALA A N 1
ATOM 925 C CA . ALA A 1 116 ? 3.470 9.011 18.630 1.00 95.38 116 ALA A CA 1
ATOM 926 C C . ALA A 1 116 ? 4.668 9.681 17.938 1.00 95.38 116 ALA A C 1
ATOM 928 O O . ALA A 1 116 ? 4.848 10.891 18.057 1.00 95.38 116 ALA A O 1
ATOM 929 N N . ASP A 1 117 ? 5.412 8.921 17.132 1.00 95.06 117 ASP A N 1
ATOM 930 C CA . ASP A 1 117 ? 6.598 9.399 16.412 1.00 95.06 117 ASP A CA 1
ATOM 931 C C . ASP A 1 117 ? 6.255 10.179 15.128 1.00 95.06 117 ASP A C 1
ATOM 933 O O . ASP A 1 117 ? 7.150 10.603 14.395 1.00 95.06 117 ASP A O 1
ATOM 937 N N . ARG A 1 118 ? 4.960 10.355 14.815 1.00 93.62 118 ARG A N 1
ATOM 938 C CA . ARG A 1 118 ? 4.468 10.970 13.566 1.00 93.62 118 ARG A CA 1
ATOM 939 C C . ARG A 1 118 ? 5.058 10.307 12.311 1.00 93.62 118 ARG A C 1
ATOM 941 O O . ARG A 1 118 ? 5.204 10.945 11.265 1.00 93.62 118 ARG A O 1
ATOM 948 N N . HIS A 1 119 ? 5.340 9.005 12.374 1.00 93.44 119 HIS A N 1
ATOM 949 C CA . HIS A 1 119 ? 5.735 8.210 11.214 1.00 93.44 119 HIS A CA 1
ATOM 950 C C . HIS A 1 119 ? 4.482 7.840 10.410 1.00 93.44 119 HIS A C 1
ATOM 952 O O . HIS A 1 119 ? 3.959 6.733 10.512 1.00 93.44 119 HIS A O 1
ATOM 958 N N . LEU A 1 120 ? 3.957 8.815 9.659 1.00 93.81 120 LEU A N 1
ATOM 959 C CA . LEU A 1 120 ? 2.601 8.764 9.101 1.00 93.81 120 LEU A CA 1
ATOM 960 C C . LEU A 1 120 ? 2.467 8.062 7.739 1.00 93.81 120 LEU A C 1
ATOM 962 O O . LEU A 1 120 ? 1.343 7.851 7.289 1.00 93.81 120 LEU A O 1
ATOM 966 N N . SER A 1 121 ? 3.566 7.665 7.092 1.00 93.50 121 SER A N 1
ATOM 967 C CA . SER A 1 121 ? 3.511 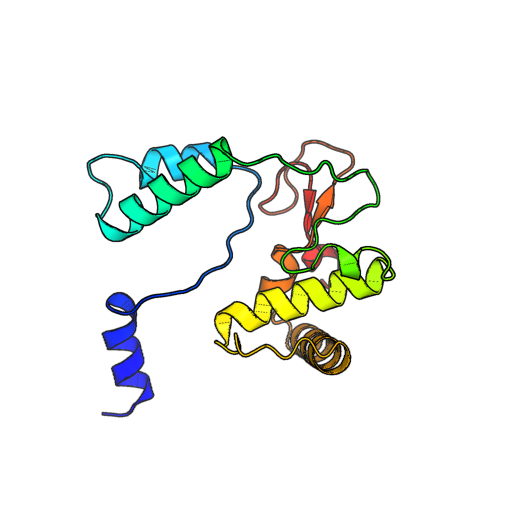6.968 5.796 1.00 93.50 121 SER A CA 1
ATOM 968 C C . SER A 1 121 ? 2.705 5.659 5.820 1.00 93.50 121 SER A C 1
ATOM 970 O O . SER A 1 121 ? 1.936 5.436 4.888 1.00 93.50 121 SER A O 1
ATOM 972 N N . PRO A 1 122 ? 2.731 4.813 6.873 1.00 95.06 122 PRO A N 1
ATOM 973 C CA . PRO A 1 122 ? 1.950 3.575 6.864 1.00 95.06 122 PRO A CA 1
ATOM 974 C C . PRO A 1 122 ? 0.431 3.810 6.885 1.00 95.06 122 PRO A C 1
ATOM 976 O O . PRO A 1 122 ? -0.337 2.971 6.415 1.00 95.06 122 PRO A O 1
ATOM 979 N N . PHE A 1 123 ? -0.002 4.964 7.396 1.00 96.50 123 PHE A N 1
ATOM 980 C CA . PHE A 1 123 ? -1.408 5.356 7.501 1.00 96.50 123 PHE A CA 1
ATOM 981 C C . PHE A 1 123 ? -1.974 5.888 6.176 1.00 96.50 123 PHE A C 1
ATOM 983 O O . PHE A 1 123 ? -3.176 6.109 6.064 1.00 96.50 123 PHE A O 1
ATOM 990 N N . GLU A 1 124 ? -1.132 6.088 5.159 1.00 95.75 124 GLU A N 1
ATOM 991 C CA . GLU A 1 124 ? -1.551 6.496 3.811 1.00 95.75 124 GLU A CA 1
ATOM 992 C C . GLU A 1 124 ? -2.129 5.340 2.991 1.00 95.75 124 GLU A C 1
ATOM 994 O O . GLU A 1 124 ? -2.855 5.567 2.023 1.00 95.75 124 GLU A O 1
ATOM 999 N N . HIS A 1 125 ? -1.814 4.100 3.373 1.00 96.50 125 HIS A N 1
ATOM 1000 C CA . HIS A 1 125 ? -2.288 2.897 2.692 1.00 96.50 125 HIS A CA 1
ATOM 1001 C C . HIS A 1 125 ? -3.691 2.473 3.136 1.00 96.50 125 HIS A C 1
ATOM 1003 O O . HIS A 1 125 ? -4.390 1.795 2.387 1.00 96.50 125 HIS A O 1
ATOM 1009 N N . VAL A 1 126 ? -4.092 2.852 4.351 1.00 97.31 126 VAL A N 1
ATOM 1010 C CA . VAL A 1 126 ? -5.422 2.580 4.905 1.00 97.31 126 VAL A CA 1
ATOM 1011 C C . VAL A 1 126 ? -6.333 3.738 4.518 1.00 97.31 126 VAL A C 1
ATOM 1013 O O . VAL A 1 126 ? -6.008 4.886 4.810 1.00 97.31 126 VAL A O 1
ATOM 1016 N N . ALA A 1 127 ? -7.455 3.467 3.854 1.00 97.44 127 ALA A N 1
ATOM 1017 C CA . ALA A 1 127 ? -8.315 4.522 3.311 1.00 97.44 127 ALA A CA 1
ATOM 1018 C C . ALA A 1 127 ? -9.798 4.132 3.300 1.00 97.44 127 ALA A C 1
ATOM 1020 O O . ALA A 1 127 ? -10.134 2.949 3.318 1.00 97.44 127 ALA A O 1
ATOM 1021 N N . THR A 1 128 ? -10.685 5.121 3.231 1.00 97.50 128 THR A N 1
ATOM 1022 C CA . THR A 1 128 ? -12.142 4.948 3.109 1.00 97.50 128 THR A CA 1
ATOM 1023 C C . THR A 1 128 ? -12.675 5.730 1.902 1.00 97.50 128 THR A C 1
ATOM 1025 O O . THR A 1 128 ? -12.059 6.736 1.530 1.00 97.50 128 THR A O 1
ATOM 1028 N N . PRO A 1 129 ? -13.767 5.293 1.247 1.00 97.44 129 PRO A N 1
ATOM 1029 C CA . PRO A 1 129 ? -14.376 6.055 0.162 1.00 97.44 129 PRO A CA 1
ATOM 1030 C C . PRO A 1 129 ? -14.807 7.453 0.621 1.00 97.44 129 PRO A C 1
ATOM 1032 O O . PRO A 1 129 ? -15.387 7.619 1.694 1.00 97.44 129 PRO A O 1
ATOM 1035 N N . ALA A 1 130 ? -14.536 8.463 -0.204 1.00 96.56 130 ALA A N 1
ATOM 1036 C CA . ALA A 1 130 ? -15.039 9.815 0.003 1.00 96.56 130 ALA A CA 1
ATOM 1037 C C . ALA A 1 130 ? -16.494 9.938 -0.484 1.00 96.56 130 ALA A C 1
ATOM 1039 O O . ALA A 1 130 ? -16.978 9.132 -1.277 1.00 96.56 130 ALA A O 1
ATOM 1040 N N . ASN A 1 131 ? -17.181 11.003 -0.061 1.00 95.06 131 ASN A N 1
ATOM 1041 C CA . ASN A 1 131 ? -18.531 11.329 -0.544 1.00 95.06 131 ASN A CA 1
ATOM 1042 C C . ASN A 1 131 ? -18.533 12.031 -1.917 1.00 95.06 131 ASN A C 1
ATOM 1044 O O . ASN A 1 131 ? -19.594 12.372 -2.435 1.00 95.06 131 ASN A O 1
ATOM 1048 N N . ASP A 1 132 ? -17.357 12.282 -2.492 1.00 95.31 132 ASP A N 1
ATOM 1049 C CA . ASP A 1 132 ? -17.173 12.921 -3.790 1.00 95.31 132 ASP A CA 1
ATOM 1050 C C . ASP A 1 132 ? -16.084 12.211 -4.614 1.00 95.31 132 ASP A C 1
ATOM 1052 O O . ASP A 1 132 ? -15.441 11.270 -4.155 1.00 95.31 132 ASP A O 1
ATOM 1056 N N . ALA A 1 133 ? -15.883 12.659 -5.855 1.00 95.06 133 ALA A N 1
ATOM 1057 C CA . ALA A 1 133 ? -14.828 12.166 -6.745 1.00 95.06 133 ALA A CA 1
ATOM 1058 C C . ALA A 1 133 ? -13.613 13.115 -6.803 1.00 95.06 133 ALA A C 1
ATOM 1060 O O . ALA A 1 133 ? -12.847 13.089 -7.777 1.00 95.06 133 ALA A O 1
ATOM 1061 N N . SER A 1 134 ? -13.476 13.988 -5.802 1.00 96.94 134 SER A N 1
ATOM 1062 C CA . SER A 1 134 ? -12.399 14.972 -5.703 1.00 96.94 134 SER A CA 1
ATOM 1063 C C . SER A 1 134 ? -11.097 14.302 -5.272 1.00 96.94 134 SER A C 1
ATOM 1065 O O . SER A 1 134 ? -11.078 13.161 -4.805 1.00 96.94 134 SER A O 1
ATOM 1067 N N . PHE A 1 135 ? -9.987 15.020 -5.419 1.00 97.12 135 PHE A N 1
ATOM 1068 C CA . PHE A 1 135 ? -8.732 14.606 -4.804 1.00 97.12 135 PHE A CA 1
ATOM 1069 C C . PHE A 1 135 ? -8.722 14.969 -3.319 1.00 97.12 135 PHE A C 1
ATOM 1071 O O . PHE A 1 135 ? -8.911 16.128 -2.956 1.00 97.12 135 PHE A O 1
ATOM 1078 N N . HIS A 1 136 ? -8.435 13.978 -2.482 1.00 95.56 136 HIS A N 1
ATOM 1079 C CA . HIS A 1 136 ? -8.097 14.129 -1.073 1.00 95.56 136 HIS A CA 1
ATOM 1080 C C . HIS A 1 136 ? -6.635 13.705 -0.924 1.00 95.56 136 HIS A C 1
ATOM 1082 O O . HIS A 1 136 ? -6.298 12.529 -1.062 1.00 95.56 136 HIS A O 1
ATOM 1088 N N . ALA A 1 137 ? -5.749 14.684 -0.726 1.00 93.88 137 ALA A N 1
ATOM 1089 C CA . ALA A 1 137 ? -4.305 14.505 -0.892 1.00 93.88 137 ALA A CA 1
ATOM 1090 C C . ALA A 1 137 ? -3.969 13.882 -2.266 1.00 93.88 137 ALA A C 1
ATOM 1092 O O . ALA A 1 137 ? -4.303 14.462 -3.299 1.00 93.88 137 ALA A O 1
ATOM 1093 N N . ASN A 1 138 ? -3.306 12.725 -2.301 1.00 94.50 138 ASN A N 1
ATOM 1094 C CA . ASN A 1 138 ? -2.933 12.047 -3.542 1.00 94.50 138 ASN A CA 1
ATOM 1095 C C . ASN A 1 138 ? -3.967 11.015 -4.025 1.00 94.50 138 ASN A C 1
ATOM 1097 O O . ASN A 1 138 ? -3.714 10.350 -5.030 1.00 94.50 138 ASN A O 1
ATOM 1101 N N . PHE A 1 139 ? -5.098 10.840 -3.333 1.00 97.19 139 PHE A N 1
ATOM 1102 C CA . PHE A 1 139 ? -6.129 9.876 -3.718 1.00 97.19 139 PHE A CA 1
ATOM 1103 C C . PHE A 1 139 ? -7.366 10.559 -4.294 1.00 97.19 139 PHE A C 1
ATOM 1105 O O . PHE A 1 139 ? -7.852 11.547 -3.753 1.00 97.19 139 PHE A O 1
ATOM 1112 N N . ARG A 1 140 ? -7.912 10.007 -5.379 1.00 97.62 140 ARG A N 1
ATOM 1113 C CA . ARG A 1 140 ? -9.163 10.470 -5.976 1.00 97.62 140 ARG A CA 1
ATOM 1114 C C . ARG A 1 140 ? -10.349 9.670 -5.449 1.00 97.62 140 ARG A C 1
ATOM 1116 O O . ARG A 1 140 ? -10.399 8.464 -5.652 1.00 97.62 140 ARG A O 1
ATOM 1123 N N . GLY A 1 141 ? -11.309 10.334 -4.810 1.00 97.25 141 GLY A N 1
ATOM 1124 C CA . GLY A 1 141 ? -12.523 9.713 -4.266 1.00 97.25 141 GLY A CA 1
ATOM 1125 C C . GLY A 1 141 ? -12.307 8.838 -3.028 1.00 97.25 141 GLY A C 1
ATOM 1126 O O . GLY A 1 141 ? -13.162 8.021 -2.695 1.00 97.25 141 GLY A O 1
ATOM 1127 N N . TRP A 1 142 ? -11.170 8.992 -2.346 1.00 97.75 142 TRP A N 1
ATOM 1128 C CA . TRP A 1 142 ? -10.817 8.239 -1.142 1.00 97.75 142 TRP A CA 1
ATOM 1129 C C . TRP A 1 142 ? -10.088 9.127 -0.144 1.00 97.75 142 TRP A C 1
ATOM 1131 O O . TRP A 1 142 ? -9.229 9.907 -0.539 1.00 97.75 142 TRP A O 1
ATOM 1141 N N . ILE A 1 143 ? -10.374 8.954 1.143 1.00 97.06 143 ILE A N 1
ATOM 1142 C CA . ILE A 1 143 ? -9.721 9.657 2.249 1.00 97.06 143 ILE A CA 1
ATOM 1143 C C . ILE A 1 143 ? -8.804 8.674 2.975 1.00 97.06 143 ILE A C 1
ATOM 1145 O O . ILE A 1 143 ? -9.231 7.605 3.410 1.00 97.06 143 ILE A O 1
ATOM 1149 N N . GLN A 1 144 ? -7.528 9.030 3.100 1.00 97.00 144 GLN A N 1
ATOM 1150 C CA . GLN A 1 144 ? -6.526 8.219 3.793 1.00 97.00 144 GLN A CA 1
ATOM 1151 C C . GLN A 1 144 ? -6.632 8.400 5.313 1.00 97.00 144 GLN A C 1
ATOM 1153 O O . GLN A 1 144 ? -6.830 9.515 5.793 1.00 97.00 144 GLN A O 1
ATOM 1158 N N . MET A 1 145 ? -6.401 7.331 6.081 1.00 96.69 145 MET A N 1
ATOM 1159 C CA . MET A 1 145 ? -6.407 7.333 7.553 1.00 96.69 145 MET A CA 1
ATOM 1160 C C . MET A 1 145 ? -5.437 8.369 8.134 1.00 96.69 145 MET A C 1
ATOM 1162 O O . MET A 1 145 ? -5.697 8.933 9.195 1.00 96.69 145 MET A O 1
ATOM 1166 N N . ARG A 1 146 ? -4.344 8.673 7.420 1.00 95.81 146 ARG A N 1
ATOM 1167 C CA . ARG A 1 146 ? -3.413 9.757 7.765 1.00 95.81 146 ARG A CA 1
ATOM 1168 C C . ARG A 1 146 ? -4.122 11.087 8.068 1.00 95.81 146 ARG A C 1
ATOM 1170 O O . ARG A 1 146 ? -3.658 11.807 8.948 1.00 95.81 146 ARG A O 1
ATOM 1177 N N . ALA A 1 147 ? -5.219 11.408 7.378 1.00 93.31 147 ALA A N 1
ATOM 1178 C CA . ALA A 1 147 ? -5.962 12.653 7.581 1.00 93.31 147 ALA A CA 1
ATOM 1179 C C . ALA A 1 147 ? -6.635 12.745 8.964 1.00 93.31 147 ALA A C 1
ATOM 1181 O O . ALA A 1 147 ? -6.847 13.846 9.457 1.00 93.31 147 ALA A O 1
ATOM 1182 N N . GLU A 1 148 ? -6.932 11.613 9.608 1.00 89.69 148 GLU A N 1
ATOM 1183 C CA . GLU A 1 148 ? -7.581 11.570 10.929 1.00 89.69 148 GLU A CA 1
ATOM 1184 C C . GLU A 1 148 ? -6.595 11.650 12.100 1.00 89.69 148 GLU A C 1
ATOM 1186 O O . GLU A 1 148 ? -6.983 11.884 13.240 1.00 89.69 148 GLU A O 1
ATOM 1191 N N . ILE A 1 149 ? -5.311 11.428 11.825 1.00 84.12 149 ILE A N 1
ATOM 1192 C CA . ILE A 1 149 ? -4.236 11.391 12.829 1.00 84.12 149 ILE A CA 1
ATOM 1193 C C . ILE A 1 149 ? -3.495 12.737 12.892 1.00 84.12 149 ILE A C 1
ATOM 1195 O O . ILE A 1 149 ? -2.661 12.950 13.776 1.00 84.12 149 ILE A O 1
ATOM 1199 N N . GLY A 1 150 ? -3.798 13.618 11.929 1.00 61.09 150 GLY A N 1
ATOM 1200 C CA . GLY A 1 150 ? -3.173 14.910 11.653 1.00 61.09 150 GLY A CA 1
ATOM 1201 C C . GLY A 1 150 ? -3.231 15.890 12.801 1.00 61.09 150 GLY A C 1
ATOM 1202 O O . GLY A 1 150 ? -4.345 16.203 13.259 1.00 61.09 150 GLY A O 1
#